Protein AF-Q1H0C3-F1 (afdb_monomer)

Solvent-accessible surface area (backbone atoms only — not comparable to full-atom values): 4943 Å² total; per-residue (Å²): 130,84,69,95,50,96,46,70,65,56,48,51,52,52,51,51,52,62,72,67,36,77,91,73,52,55,44,74,30,80,84,68,79,64,41,73,38,76,64,51,73,69,56,53,50,51,52,53,50,53,50,52,51,53,50,53,50,52,53,50,56,52,59,73,68,50,76,85,76,79,79,74,91,80,86,86,128

Secondary structure (DSSP, 8-state):
---S-SSHHHHHHHHHHHHH-TTT-EEE-TTTTT-EEEPPHHHHHHHHHHHHHHHHHHHHHHHHTS--------S--

Foldseek 3Di:
DPPPDPDPVRVVVVVCVQLVCLVPQFDQDPVVVRDTHRDDPVVSVVSVVVVVVVVVVVVVVVVVPDDDDPPPPPPDD

pLDDT: mean 71.71, std 9.76, range [42.47, 85.25]

Structure (mmCIF, N/CA/C/O backbone):
data_AF-Q1H0C3-F1
#
_entry.id   AF-Q1H0C3-F1
#
loop_
_atom_site.group_PDB
_atom_site.id
_atom_site.type_symbol
_atom_site.label_atom_id
_atom_site.label_alt_id
_atom_site.label_comp_id
_atom_site.label_asym_id
_atom_site.label_entity_id
_atom_site.label_seq_id
_atom_site.pdbx_PDB_ins_code
_atom_site.Cartn_x
_atom_site.Cartn_y
_atom_site.Cartn_z
_atom_site.occupancy
_atom_site.B_iso_or_equiv
_atom_site.auth_seq_id
_atom_site.auth_comp_id
_atom_site.auth_asym_id
_atom_site.auth_atom_id
_atom_site.pdbx_PDB_model_num
ATOM 1 N N . MET A 1 1 ? -7.227 -23.598 4.153 1.00 53.00 1 MET A N 1
ATOM 2 C CA . MET A 1 1 ? -8.142 -22.450 4.323 1.00 53.00 1 MET A CA 1
ATOM 3 C C . MET A 1 1 ? -8.578 -21.967 2.953 1.00 53.00 1 MET A C 1
ATOM 5 O O . MET A 1 1 ? -7.693 -21.733 2.135 1.00 53.00 1 MET A O 1
ATOM 9 N N . PRO A 1 2 ? -9.885 -21.862 2.664 1.00 60.09 2 PRO A N 1
ATOM 10 C CA . PRO A 1 2 ? -10.337 -21.198 1.451 1.00 60.09 2 PRO A CA 1
ATOM 11 C C . PRO A 1 2 ? -9.943 -19.720 1.542 1.00 60.09 2 PRO A C 1
ATOM 13 O O . PRO A 1 2 ? -10.136 -19.077 2.571 1.00 60.09 2 PRO A O 1
ATOM 16 N N . SER A 1 3 ? -9.306 -19.213 0.490 1.00 63.75 3 SER A N 1
ATOM 17 C CA . SER A 1 3 ? -9.012 -17.787 0.351 1.00 63.75 3 SER A CA 1
ATOM 18 C C . SER A 1 3 ? -10.322 -17.001 0.444 1.00 63.75 3 SER A C 1
ATOM 20 O O . SER A 1 3 ? -11.296 -17.376 -0.201 1.00 63.75 3 SER A O 1
ATOM 22 N N . LEU A 1 4 ? -10.336 -15.905 1.210 1.00 74.62 4 LEU A N 1
ATOM 23 C CA . LEU A 1 4 ? -11.467 -14.965 1.265 1.00 74.62 4 LEU A CA 1
ATOM 24 C C . LEU A 1 4 ? -11.754 -14.299 -0.096 1.00 74.62 4 LEU A C 1
ATOM 26 O O . LEU A 1 4 ? -12.823 -13.731 -0.287 1.00 74.62 4 LEU A O 1
ATOM 30 N N . TYR A 1 5 ? -10.814 -14.391 -1.039 1.00 7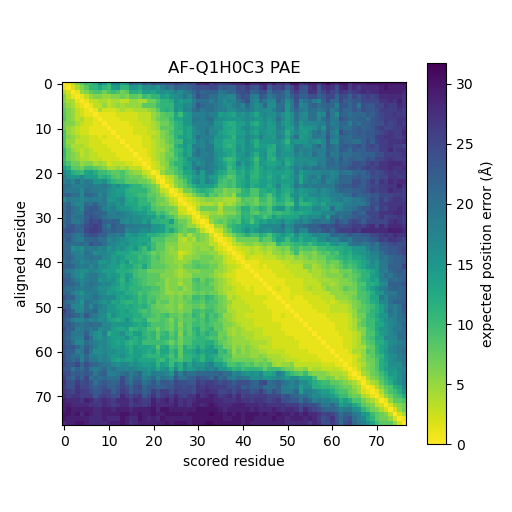4.50 5 TYR A N 1
ATOM 31 C CA . TYR A 1 5 ? -10.894 -13.799 -2.372 1.00 74.50 5 TYR A CA 1
ATOM 32 C C . TYR A 1 5 ? -11.250 -14.836 -3.433 1.00 74.50 5 TYR A C 1
ATOM 34 O O . TYR A 1 5 ? -10.677 -15.934 -3.436 1.00 74.50 5 TYR A O 1
ATOM 42 N N . LYS A 1 6 ? -12.134 -14.452 -4.361 1.00 79.31 6 LYS A N 1
ATOM 43 C CA . LYS A 1 6 ? -12.591 -15.277 -5.490 1.00 79.31 6 LYS A CA 1
ATOM 44 C C . LYS A 1 6 ? -11.558 -15.342 -6.615 1.00 79.31 6 LYS A C 1
ATOM 46 O O . LYS A 1 6 ? -11.517 -16.335 -7.337 1.00 79.31 6 LYS A O 1
ATOM 51 N N . SER A 1 7 ? -10.716 -14.316 -6.761 1.00 84.88 7 SER A N 1
ATOM 52 C CA . SER A 1 7 ? -9.633 -14.278 -7.752 1.00 84.88 7 SER A CA 1
ATOM 53 C C . SER A 1 7 ? -8.340 -13.670 -7.2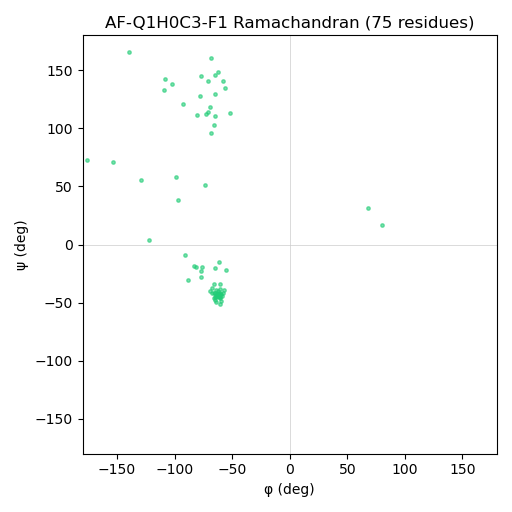03 1.00 84.88 7 SER A C 1
ATOM 55 O O . SER A 1 7 ? -8.304 -13.028 -6.148 1.00 84.88 7 SER A O 1
ATOM 57 N N . ARG A 1 8 ? -7.234 -13.877 -7.932 1.00 79.88 8 ARG A N 1
ATOM 58 C CA . ARG A 1 8 ? -5.936 -13.278 -7.589 1.00 79.88 8 ARG A CA 1
ATOM 59 C C . ARG A 1 8 ? -5.966 -11.763 -7.770 1.00 79.88 8 ARG A C 1
ATOM 61 O O . ARG A 1 8 ? -5.355 -11.074 -6.958 1.00 79.88 8 ARG A O 1
ATOM 68 N N . GLU A 1 9 ? -6.648 -11.261 -8.798 1.00 82.00 9 GLU A N 1
ATOM 69 C CA . GLU A 1 9 ? -6.785 -9.824 -9.046 1.00 82.00 9 GLU A CA 1
ATOM 70 C C . GLU A 1 9 ? -7.512 -9.123 -7.898 1.00 82.00 9 GLU A C 1
ATOM 72 O O . GLU A 1 9 ? -7.051 -8.077 -7.453 1.00 82.00 9 GLU A O 1
ATOM 77 N N . GLU A 1 10 ? -8.586 -9.723 -7.375 1.00 74.81 10 GLU A N 1
ATOM 78 C CA . GLU A 1 10 ? -9.369 -9.172 -6.261 1.00 74.81 10 GLU A CA 1
ATOM 79 C C . GLU A 1 10 ? -8.497 -9.013 -5.008 1.00 74.81 10 GLU A C 1
ATOM 81 O O . GLU A 1 10 ? -8.435 -7.938 -4.418 1.00 74.81 10 GLU A O 1
ATOM 86 N N . ARG A 1 11 ? -7.700 -10.039 -4.683 1.00 75.56 11 ARG A N 1
ATOM 87 C CA . ARG A 1 11 ? -6.722 -9.981 -3.588 1.00 75.56 11 ARG A CA 1
ATOM 88 C C . ARG A 1 11 ? -5.681 -8.881 -3.791 1.00 75.56 11 ARG A C 1
ATOM 90 O O . ARG A 1 11 ? -5.307 -8.206 -2.840 1.00 75.56 11 ARG A O 1
ATOM 97 N N . VAL A 1 12 ? -5.165 -8.724 -5.012 1.00 76.12 12 VAL A N 1
ATOM 98 C CA . VAL A 1 12 ? -4.159 -7.692 -5.310 1.00 76.12 12 VAL A CA 1
ATOM 99 C C . VAL A 1 12 ? -4.772 -6.298 -5.192 1.00 76.12 12 VAL A C 1
ATOM 101 O O . VAL A 1 12 ? -4.141 -5.418 -4.617 1.00 76.12 12 VAL A O 1
ATOM 104 N N . GLN A 1 13 ? -5.996 -6.096 -5.6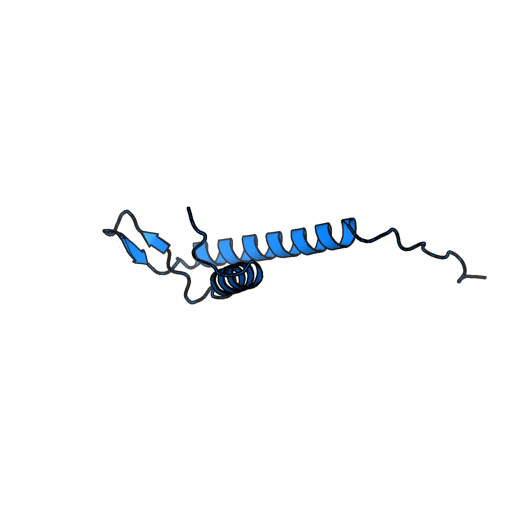80 1.00 73.44 13 GLN A N 1
ATOM 105 C CA . GLN A 1 13 ? -6.697 -4.818 -5.557 1.00 73.44 13 GLN A CA 1
ATOM 106 C C . GLN A 1 13 ? -6.964 -4.444 -4.102 1.00 73.44 13 GLN A C 1
ATOM 108 O O . GLN A 1 13 ? -6.749 -3.291 -3.736 1.00 73.44 13 GLN A O 1
ATOM 113 N N . ASP A 1 14 ? -7.386 -5.400 -3.276 1.00 71.44 14 ASP A N 1
ATOM 114 C CA . ASP A 1 14 ? -7.710 -5.134 -1.874 1.00 71.44 14 ASP A CA 1
ATOM 115 C C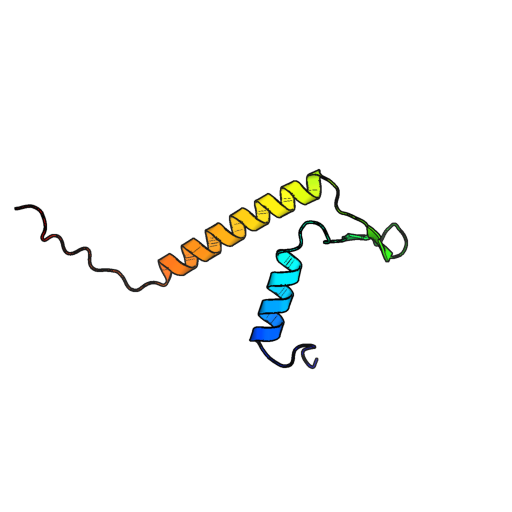 . ASP A 1 14 ? -6.455 -4.813 -1.053 1.00 71.44 14 ASP A C 1
ATOM 117 O O . ASP A 1 14 ? -6.424 -3.850 -0.289 1.00 71.44 14 ASP A O 1
ATOM 121 N N . VAL A 1 15 ? -5.360 -5.532 -1.320 1.00 65.81 15 VAL A N 1
ATOM 122 C CA . VAL A 1 15 ? -4.032 -5.229 -0.775 1.00 65.81 15 VAL A CA 1
ATOM 123 C C . VAL A 1 15 ? -3.579 -3.829 -1.196 1.00 65.81 15 VAL A C 1
ATOM 125 O O . VAL A 1 15 ? -3.175 -3.031 -0.354 1.00 65.81 15 VAL A O 1
ATOM 128 N N . VAL A 1 16 ? -3.687 -3.489 -2.483 1.00 69.69 16 VAL A N 1
ATOM 129 C CA . VAL A 1 16 ? -3.325 -2.153 -2.977 1.00 69.69 16 VAL A CA 1
ATOM 130 C C . VAL A 1 16 ? -4.182 -1.073 -2.315 1.00 69.69 16 VAL A C 1
ATOM 132 O O . VAL A 1 16 ? -3.636 -0.054 -1.905 1.00 69.69 16 VAL A O 1
ATOM 135 N N . LYS A 1 17 ? -5.492 -1.291 -2.150 1.00 68.88 17 LYS A N 1
ATOM 136 C CA . LYS A 1 17 ? -6.392 -0.369 -1.438 1.00 68.88 17 LYS A CA 1
ATOM 137 C C . LYS A 1 17 ? -5.980 -0.172 0.017 1.00 68.88 17 LYS A C 1
ATOM 139 O O . LYS A 1 17 ? -5.924 0.969 0.467 1.00 68.88 17 LYS A O 1
ATOM 144 N N . ALA A 1 18 ? -5.677 -1.257 0.727 1.00 63.53 18 ALA A N 1
ATOM 145 C CA . ALA A 1 18 ? -5.248 -1.210 2.120 1.00 63.53 18 ALA A CA 1
ATOM 146 C C . ALA A 1 18 ? -3.940 -0.418 2.284 1.00 63.53 18 ALA A C 1
ATOM 148 O O . ALA A 1 18 ? -3.845 0.428 3.167 1.00 63.53 18 ALA A O 1
ATOM 149 N N . TYR A 1 19 ? -2.969 -0.621 1.387 1.00 58.66 19 TYR A N 1
ATOM 150 C CA . TYR A 1 19 ? -1.693 0.104 1.409 1.00 58.66 19 TYR A CA 1
ATOM 151 C C . TYR A 1 19 ? -1.776 1.540 0.868 1.00 58.66 19 TYR A C 1
ATOM 153 O O . TYR A 1 19 ? -0.925 2.366 1.187 1.00 58.66 19 TYR A O 1
ATOM 161 N N . MET A 1 20 ? -2.774 1.863 0.042 1.00 64.06 20 MET A N 1
ATOM 162 C CA . MET A 1 20 ? -2.949 3.206 -0.525 1.00 64.06 20 MET A CA 1
ATOM 163 C C . MET A 1 20 ? -3.642 4.180 0.432 1.00 64.06 20 MET A C 1
ATOM 165 O O . MET A 1 20 ? -3.536 5.389 0.233 1.00 64.06 20 MET A O 1
ATOM 169 N N . ASN A 1 21 ? -4.344 3.688 1.455 1.00 64.94 21 ASN A N 1
ATOM 170 C CA . ASN A 1 21 ? -5.196 4.512 2.307 1.00 64.94 21 ASN A CA 1
ATOM 171 C C . ASN A 1 21 ? -4.511 4.905 3.628 1.00 64.94 21 ASN A C 1
ATOM 173 O O . ASN A 1 21 ? -5.029 4.637 4.707 1.00 64.94 21 ASN A O 1
ATOM 177 N N . GLU A 1 22 ? -3.357 5.575 3.543 1.00 58.38 22 GLU A N 1
ATOM 178 C CA . GLU A 1 22 ? -2.545 6.027 4.696 1.00 58.38 22 GLU A CA 1
ATOM 179 C C . GLU A 1 22 ? -3.311 6.897 5.711 1.00 58.38 22 GLU A C 1
ATOM 181 O O . GLU A 1 22 ? -2.899 7.029 6.861 1.00 58.38 22 GLU A O 1
ATOM 186 N N . ASN A 1 23 ? -4.417 7.519 5.293 1.00 56.25 23 ASN A N 1
ATOM 187 C CA . ASN A 1 23 ? -5.250 8.353 6.162 1.00 56.25 23 ASN A CA 1
ATOM 188 C C . ASN A 1 23 ? -6.254 7.552 7.005 1.00 56.25 23 ASN A C 1
ATOM 190 O O . ASN A 1 23 ? -6.773 8.086 7.978 1.00 56.25 23 ASN A O 1
ATOM 194 N N . ASN A 1 24 ? -6.541 6.303 6.627 1.00 57.41 24 ASN A N 1
ATOM 195 C CA . ASN A 1 24 ? -7.571 5.466 7.248 1.00 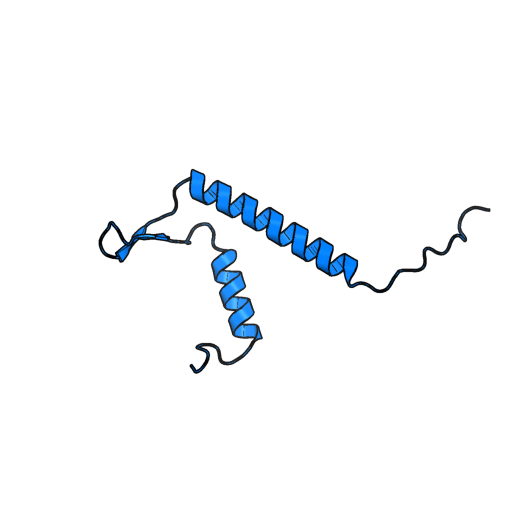57.41 24 ASN A CA 1
ATOM 196 C C . ASN A 1 24 ? -7.010 4.145 7.796 1.00 57.41 24 ASN A C 1
ATOM 198 O O . ASN A 1 24 ? -7.771 3.299 8.265 1.00 57.41 24 ASN A O 1
ATOM 202 N N . THR A 1 25 ? -5.692 3.944 7.727 1.00 60.94 25 THR A N 1
ATOM 203 C CA . THR A 1 25 ? -5.030 2.816 8.374 1.00 60.94 25 THR A CA 1
ATOM 204 C C . THR A 1 25 ? -5.083 3.014 9.885 1.00 60.94 25 THR A C 1
ATOM 206 O O . THR A 1 25 ? -4.587 3.996 10.436 1.00 60.94 25 THR A O 1
ATOM 209 N N . VAL A 1 26 ? -5.747 2.080 10.555 1.00 65.31 26 VAL A N 1
ATOM 210 C CA . VAL A 1 26 ? -5.868 2.023 12.010 1.00 65.31 26 VAL A CA 1
ATOM 211 C C . VAL A 1 26 ? -5.041 0.851 12.520 1.00 65.31 26 VAL A C 1
ATOM 213 O O . VAL A 1 26 ? -5.148 -0.271 12.021 1.00 65.31 26 VAL A O 1
ATOM 216 N N . ARG A 1 27 ? -4.239 1.096 13.553 1.00 69.12 27 ARG A N 1
ATOM 217 C CA . ARG A 1 27 ? -3.489 0.074 14.277 1.00 69.12 27 ARG A CA 1
ATOM 218 C C . ARG A 1 27 ? -4.422 -0.660 15.229 1.00 69.12 27 ARG A C 1
ATOM 220 O O . ARG A 1 27 ? -5.062 -0.042 16.075 1.00 69.12 27 ARG A O 1
ATOM 227 N N . HIS A 1 28 ? -4.443 -1.985 15.157 1.00 64.94 28 HIS A N 1
ATOM 228 C CA . HIS A 1 28 ? -5.104 -2.792 16.177 1.00 64.94 28 HIS A CA 1
ATOM 229 C C . HIS A 1 28 ? -4.262 -2.782 17.458 1.00 64.94 28 HIS A C 1
ATOM 231 O O . HIS A 1 28 ? -3.148 -3.311 17.482 1.00 64.94 28 HIS A O 1
ATOM 237 N N . SER A 1 29 ? -4.769 -2.165 18.524 1.00 57.41 29 SER A N 1
ATOM 238 C CA . SER A 1 29 ? -4.067 -2.128 19.801 1.00 57.41 29 SER A CA 1
ATOM 239 C C . SER A 1 29 ? -4.481 -3.280 20.703 1.00 57.41 29 SER A C 1
ATOM 241 O O . SER A 1 29 ?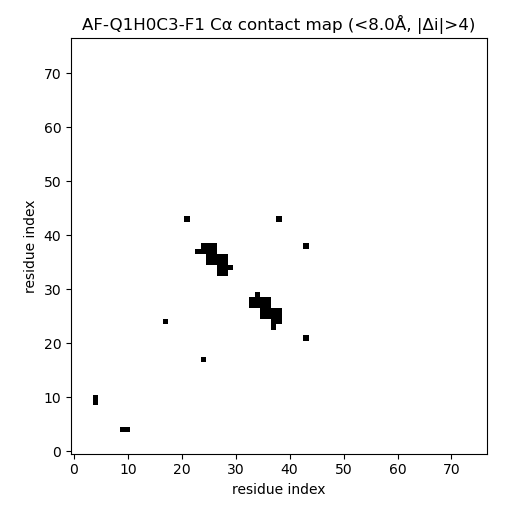 -5.634 -3.401 21.109 1.00 57.41 29 SER A O 1
ATOM 243 N N . LEU A 1 30 ? -3.498 -4.091 21.083 1.00 64.62 30 LEU A N 1
ATOM 244 C CA . LEU A 1 30 ? -3.671 -5.156 22.070 1.00 64.62 30 LEU A CA 1
ATOM 245 C C . LEU A 1 30 ? -3.724 -4.621 23.510 1.00 64.62 30 LEU A C 1
ATOM 247 O O . LEU A 1 30 ? -4.222 -5.307 24.395 1.00 64.62 30 LEU A O 1
ATOM 251 N N . THR A 1 31 ? -3.234 -3.401 23.750 1.00 72.56 31 THR A N 1
ATOM 252 C CA . THR A 1 31 ? -3.173 -2.792 25.087 1.00 72.56 31 THR A CA 1
ATOM 253 C C . THR A 1 31 ? -4.442 -2.025 25.449 1.00 72.56 31 THR A C 1
ATOM 255 O O . THR A 1 31 ? -4.823 -2.006 26.614 1.00 72.56 31 THR A O 1
ATOM 258 N N . PHE A 1 32 ? -5.145 -1.456 24.467 1.00 70.56 32 PHE A N 1
ATOM 259 C CA . PHE A 1 32 ? -6.414 -0.741 24.668 1.00 70.56 32 PHE A CA 1
ATOM 260 C C . PHE A 1 32 ? -7.640 -1.629 24.395 1.00 70.56 32 PHE A C 1
ATOM 262 O O . PHE A 1 32 ? -8.624 -1.192 23.805 1.00 70.56 32 PHE A O 1
ATOM 269 N N . GLY A 1 33 ? -7.577 -2.903 24.792 1.00 65.75 33 GLY A N 1
ATOM 270 C CA . GLY A 1 33 ? -8.720 -3.818 24.699 1.00 65.75 33 GLY A CA 1
ATOM 271 C C . GLY A 1 33 ? -9.146 -4.185 23.272 1.00 65.75 33 GLY A C 1
ATOM 272 O O . GLY A 1 33 ? -10.328 -4.410 23.038 1.00 65.75 33 GLY A O 1
ATOM 273 N N . GLY A 1 34 ? -8.216 -4.235 22.312 1.00 61.75 34 GLY A N 1
ATOM 274 C CA . GLY A 1 34 ? -8.521 -4.613 20.924 1.00 61.75 34 GLY A CA 1
ATOM 275 C C . GLY A 1 34 ? -9.118 -3.485 20.081 1.00 61.75 34 GLY A C 1
ATOM 276 O O . GLY A 1 34 ? -9.713 -3.739 19.037 1.00 61.75 34 GLY A O 1
ATOM 277 N N . GLN A 1 35 ? -8.998 -2.232 20.525 1.00 66.31 35 GLN A N 1
ATOM 278 C CA . GLN A 1 35 ? -9.492 -1.086 19.768 1.00 66.31 35 GLN A CA 1
ATOM 279 C C . GLN A 1 35 ? -8.561 -0.719 18.606 1.00 66.31 35 GLN A C 1
ATOM 281 O O . GLN A 1 35 ? -7.332 -0.809 18.692 1.00 66.31 35 GLN A O 1
ATOM 286 N N . PHE A 1 36 ? -9.174 -0.269 17.515 1.00 71.19 36 PHE A N 1
ATOM 287 C CA . PHE A 1 36 ? -8.497 0.298 16.357 1.00 71.19 36 PHE A CA 1
ATOM 288 C C . PHE A 1 36 ? -8.137 1.759 16.646 1.00 71.19 36 PHE A C 1
ATOM 290 O O . PHE A 1 36 ? -9.020 2.604 16.781 1.00 71.19 36 PHE A O 1
ATOM 297 N N . LEU A 1 37 ? -6.842 2.049 16.769 1.00 72.75 37 LEU A N 1
ATOM 298 C CA . LEU A 1 37 ? -6.307 3.378 17.068 1.00 72.75 37 LEU A CA 1
ATOM 299 C C . LEU A 1 37 ? -5.633 3.982 15.835 1.00 72.75 37 LEU A C 1
ATOM 301 O O . LEU A 1 37 ? -4.971 3.253 15.093 1.00 72.75 37 LEU A O 1
ATOM 305 N N . PRO A 1 38 ? -5.764 5.296 15.600 1.00 74.88 38 PRO A N 1
ATOM 306 C CA . PRO A 1 38 ? -5.037 5.951 14.522 1.00 74.88 38 PRO A CA 1
ATOM 307 C C . PRO A 1 38 ? -3.524 5.856 14.761 1.00 74.88 38 PRO A C 1
ATOM 309 O O . PRO A 1 38 ? -3.063 5.835 15.906 1.00 74.88 38 PRO A O 1
ATOM 312 N N . HIS A 1 39 ? -2.756 5.797 13.675 1.00 76.88 39 HIS A N 1
ATOM 313 C CA . HIS A 1 39 ? -1.297 5.842 13.747 1.00 76.88 39 HIS A CA 1
ATOM 314 C C . HIS A 1 39 ? -0.800 7.190 14.271 1.00 76.88 39 HIS A C 1
ATOM 316 O O . HIS A 1 39 ? -1.379 8.237 13.963 1.00 76.88 39 HIS A O 1
ATOM 322 N N . SER A 1 40 ? 0.300 7.168 15.027 1.00 83.06 40 SER A N 1
ATOM 323 C CA . SER A 1 40 ? 0.997 8.402 15.404 1.00 83.06 40 SER A CA 1
ATOM 324 C C . SER A 1 40 ? 1.649 9.054 14.178 1.00 83.06 40 SER A C 1
ATOM 326 O O . SER A 1 40 ? 1.888 8.394 13.164 1.00 83.06 40 SER A O 1
ATOM 328 N N . GLU A 1 41 ? 1.971 10.348 14.248 1.00 81.62 41 GLU A N 1
ATOM 329 C CA . GLU A 1 41 ? 2.657 11.034 13.139 1.00 81.62 41 GLU A CA 1
ATOM 330 C C . GLU A 1 41 ? 3.985 10.362 12.773 1.00 81.62 41 GLU A C 1
ATOM 332 O O . GLU A 1 41 ? 4.276 10.169 11.593 1.00 81.62 41 GLU A O 1
ATOM 337 N N . GLN A 1 42 ? 4.733 9.908 13.780 1.00 83.69 42 GLN A N 1
ATOM 338 C CA . GLN A 1 42 ? 5.994 9.200 13.585 1.00 83.69 42 GLN A CA 1
ATOM 339 C C . GLN A 1 42 ? 5.801 7.847 12.881 1.00 83.69 42 GLN A C 1
ATOM 341 O O . GLN A 1 42 ? 6.563 7.504 11.980 1.00 83.69 42 GLN A O 1
ATOM 346 N N . GLU A 1 43 ? 4.762 7.085 13.242 1.00 79.31 43 GLU A N 1
ATOM 347 C CA . GLU A 1 43 ? 4.427 5.830 12.553 1.00 79.31 43 GLU A CA 1
ATOM 348 C C . GLU A 1 43 ? 4.029 6.088 11.095 1.00 79.31 43 GLU A C 1
ATOM 350 O O . GLU A 1 43 ? 4.436 5.356 10.196 1.00 79.31 43 GLU A O 1
ATOM 355 N N . ARG A 1 44 ? 3.284 7.167 10.832 1.00 80.62 44 ARG A N 1
ATOM 356 C CA . ARG A 1 44 ? 2.904 7.559 9.468 1.00 80.62 44 ARG A CA 1
ATOM 357 C C . ARG A 1 44 ? 4.101 7.983 8.616 1.00 80.62 44 ARG A C 1
ATOM 359 O O . ARG A 1 44 ? 4.088 7.769 7.405 1.00 80.62 44 ARG A O 1
ATOM 366 N N . GLU A 1 45 ? 5.115 8.610 9.205 1.00 83.12 45 GLU A N 1
ATOM 367 C CA . GLU A 1 45 ? 6.374 8.914 8.514 1.00 83.12 45 GLU A CA 1
ATOM 368 C C . GLU A 1 45 ? 7.146 7.648 8.151 1.00 83.12 45 GLU A C 1
ATOM 370 O O . GLU A 1 45 ? 7.532 7.494 6.993 1.00 83.12 45 GLU A O 1
ATOM 375 N N . GLN A 1 46 ? 7.268 6.706 9.087 1.00 81.81 46 GLN A N 1
ATOM 376 C CA . GLN A 1 46 ? 7.916 5.415 8.833 1.00 81.81 46 GLN A CA 1
ATOM 377 C C . GLN A 1 46 ? 7.196 4.627 7.732 1.00 81.81 46 GLN A C 1
ATOM 379 O O . GLN A 1 46 ? 7.835 4.138 6.804 1.00 81.81 46 GLN A O 1
ATOM 384 N N . MET A 1 47 ? 5.859 4.585 7.755 1.00 78.38 47 MET A N 1
ATOM 385 C CA . MET A 1 47 ? 5.071 3.930 6.704 1.00 78.38 47 MET A CA 1
ATOM 386 C C . MET A 1 47 ? 5.298 4.552 5.317 1.00 78.38 47 MET A C 1
ATOM 388 O O . MET A 1 47 ? 5.364 3.828 4.321 1.00 78.38 47 MET A O 1
ATOM 392 N N . ARG A 1 48 ? 5.438 5.884 5.228 1.00 82.00 48 ARG A N 1
ATOM 393 C CA . ARG A 1 48 ? 5.756 6.568 3.960 1.00 82.00 48 ARG A CA 1
ATOM 394 C C . ARG A 1 48 ? 7.146 6.199 3.454 1.00 82.00 48 ARG A C 1
ATOM 396 O O . ARG A 1 48 ? 7.312 5.968 2.255 1.00 82.00 48 ARG A O 1
ATOM 403 N N . GLU A 1 49 ? 8.125 6.130 4.348 1.00 82.06 49 GLU A N 1
ATOM 404 C CA . GLU A 1 49 ? 9.488 5.733 4.003 1.00 82.06 49 GLU A CA 1
ATOM 405 C C . GLU A 1 49 ? 9.541 4.276 3.515 1.00 82.06 49 GLU A C 1
ATOM 407 O O . GLU A 1 49 ? 10.044 4.006 2.422 1.00 82.06 49 GLU A O 1
ATOM 412 N N . GLU A 1 50 ? 8.937 3.341 4.251 1.00 81.69 50 GLU A N 1
ATOM 413 C CA . GLU A 1 50 ? 8.844 1.929 3.857 1.00 81.69 50 GLU A CA 1
ATOM 414 C C . GLU A 1 50 ? 8.153 1.755 2.499 1.00 81.69 50 GLU A C 1
ATOM 416 O O . GLU A 1 50 ? 8.615 0.992 1.642 1.00 81.69 50 GLU A O 1
ATOM 421 N N . ARG A 1 51 ? 7.074 2.509 2.256 1.00 79.62 51 ARG A N 1
ATOM 422 C CA . ARG A 1 51 ? 6.375 2.525 0.968 1.00 79.62 51 ARG A CA 1
ATOM 423 C C . ARG A 1 51 ? 7.282 3.004 -0.165 1.00 79.62 51 ARG A C 1
ATOM 425 O O . ARG A 1 51 ? 7.273 2.401 -1.243 1.00 79.62 51 ARG A O 1
ATOM 432 N N . ALA A 1 52 ? 8.056 4.065 0.054 1.00 80.50 52 ALA A N 1
ATOM 433 C CA . ALA A 1 52 ? 8.994 4.581 -0.939 1.00 80.50 52 ALA A CA 1
ATOM 434 C C . ALA A 1 52 ? 10.063 3.534 -1.292 1.00 80.50 52 ALA A C 1
ATOM 436 O O . ALA A 1 52 ? 10.312 3.277 -2.474 1.00 80.50 52 ALA A O 1
ATOM 437 N N . TRP A 1 53 ? 10.621 2.858 -0.286 1.00 84.06 53 TRP A N 1
ATOM 438 C CA . TRP A 1 53 ? 11.585 1.775 -0.481 1.00 84.06 53 TRP A CA 1
ATOM 439 C C . TRP A 1 53 ? 10.995 0.579 -1.232 1.00 84.06 53 TRP A C 1
ATOM 441 O O . TRP A 1 53 ? 11.621 0.068 -2.165 1.00 84.06 53 TRP A O 1
ATOM 451 N N . ALA A 1 54 ? 9.778 0.153 -0.888 1.00 80.94 54 ALA A N 1
ATOM 452 C CA . ALA A 1 54 ? 9.099 -0.948 -1.568 1.00 80.94 54 ALA A CA 1
ATOM 453 C C . ALA A 1 54 ? 8.843 -0.638 -3.054 1.00 80.94 54 ALA A C 1
ATOM 455 O O . ALA A 1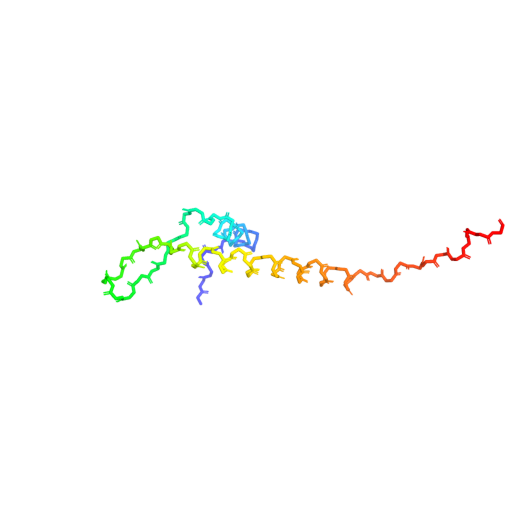 54 ? 9.070 -1.489 -3.919 1.00 80.94 54 ALA A O 1
ATOM 456 N N . LEU A 1 55 ? 8.424 0.593 -3.371 1.00 82.00 55 LEU A N 1
ATOM 457 C CA . LEU A 1 55 ? 8.228 1.046 -4.751 1.00 82.00 55 LEU A CA 1
ATOM 458 C C . LEU A 1 55 ? 9.543 1.099 -5.531 1.00 82.00 55 LEU A C 1
ATOM 460 O O . LEU A 1 55 ? 9.601 0.609 -6.662 1.00 82.00 55 LEU A O 1
ATOM 464 N N . ALA A 1 56 ? 10.602 1.641 -4.925 1.00 85.25 56 ALA A N 1
ATOM 465 C CA . ALA A 1 56 ? 11.929 1.665 -5.527 1.00 85.25 56 ALA A CA 1
ATOM 466 C C . ALA A 1 56 ? 12.416 0.243 -5.833 1.00 85.25 56 ALA A C 1
ATOM 468 O O . ALA A 1 56 ? 12.884 -0.033 -6.940 1.00 85.25 56 ALA A O 1
ATOM 469 N N . ARG A 1 57 ? 12.228 -0.695 -4.896 1.00 82.06 57 ARG A N 1
ATOM 470 C CA . ARG A 1 57 ? 12.616 -2.091 -5.102 1.00 82.06 57 ARG A CA 1
ATOM 471 C C . ARG A 1 57 ? 11.828 -2.754 -6.228 1.00 82.06 57 ARG A C 1
ATOM 473 O O . ARG A 1 57 ? 12.426 -3.428 -7.060 1.00 82.06 57 ARG A O 1
ATOM 480 N N . LEU A 1 58 ? 10.518 -2.527 -6.294 1.00 78.12 58 LEU A N 1
ATOM 481 C CA . LEU A 1 58 ?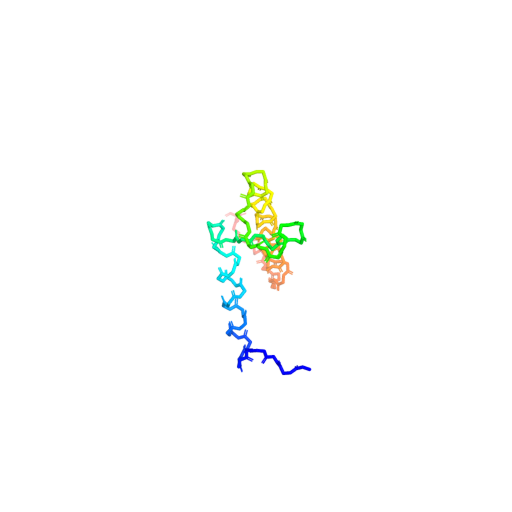 9.667 -3.064 -7.356 1.00 78.12 58 LEU A CA 1
ATOM 482 C C . LEU A 1 58 ? 10.084 -2.531 -8.734 1.00 78.12 58 LEU A C 1
ATOM 484 O O . LEU A 1 58 ? 10.116 -3.288 -9.705 1.00 78.12 58 LEU A O 1
ATOM 488 N N . ALA A 1 59 ? 10.443 -1.248 -8.819 1.00 83.62 59 ALA A N 1
ATOM 489 C CA . ALA A 1 59 ? 10.958 -0.644 -10.044 1.00 83.62 59 ALA A CA 1
ATOM 490 C C . ALA A 1 59 ? 12.295 -1.270 -10.473 1.00 83.62 59 ALA A C 1
ATOM 492 O O . ALA A 1 59 ? 12.445 -1.637 -11.640 1.00 83.62 59 ALA A O 1
ATOM 493 N N . ILE A 1 60 ? 13.229 -1.458 -9.535 1.00 81.75 60 ILE A N 1
ATOM 494 C CA . ILE A 1 60 ? 14.512 -2.128 -9.794 1.00 81.75 60 ILE A CA 1
ATOM 495 C C . ILE A 1 60 ? 14.278 -3.562 -10.270 1.00 81.75 60 ILE A C 1
ATOM 497 O O . ILE A 1 60 ? 14.773 -3.937 -11.328 1.00 81.75 60 ILE A O 1
ATOM 501 N N . ASP A 1 61 ? 13.479 -4.350 -9.552 1.00 80.25 61 ASP A N 1
ATOM 502 C CA . ASP A 1 61 ? 13.189 -5.740 -9.918 1.00 80.25 61 ASP A CA 1
ATOM 503 C C . ASP A 1 61 ? 12.517 -5.835 -11.297 1.00 80.25 61 ASP A C 1
ATOM 505 O O . ASP A 1 61 ? 12.763 -6.780 -12.049 1.00 80.25 61 ASP A O 1
ATOM 509 N N . LYS A 1 62 ? 11.684 -4.851 -11.661 1.00 81.19 62 LYS A N 1
ATOM 510 C CA . LYS A 1 62 ? 11.100 -4.759 -13.002 1.00 81.19 62 LYS A CA 1
ATOM 511 C C . LYS A 1 62 ? 12.178 -4.524 -14.056 1.00 81.19 62 LYS A C 1
ATOM 513 O O . LYS A 1 62 ? 12.180 -5.240 -15.050 1.00 81.19 62 LYS A O 1
ATOM 518 N N . ILE A 1 63 ? 13.084 -3.570 -13.839 1.00 82.62 63 ILE A N 1
ATOM 519 C CA . ILE A 1 63 ? 14.191 -3.271 -14.762 1.00 82.62 63 ILE A CA 1
ATOM 520 C C . ILE A 1 63 ? 15.110 -4.487 -14.916 1.00 82.62 63 ILE A C 1
ATOM 522 O O . ILE A 1 63 ? 15.429 -4.870 -16.035 1.00 82.62 63 ILE A O 1
ATOM 526 N N . MET A 1 64 ? 15.470 -5.139 -13.810 1.00 78.44 64 MET A N 1
ATOM 527 C CA . MET A 1 64 ? 16.360 -6.306 -13.802 1.00 78.44 64 MET A CA 1
ATOM 528 C C . MET A 1 64 ? 15.769 -7.531 -14.513 1.00 78.44 64 MET A C 1
ATOM 530 O O . MET A 1 64 ? 16.510 -8.428 -14.904 1.00 78.44 64 MET A O 1
ATOM 534 N N . ARG A 1 65 ? 14.443 -7.591 -14.683 1.00 80.12 65 ARG A N 1
ATOM 535 C CA . ARG A 1 65 ? 13.751 -8.653 -15.431 1.00 80.12 65 ARG A CA 1
ATOM 536 C C . ARG A 1 65 ? 13.562 -8.336 -16.914 1.00 80.12 65 ARG A C 1
ATOM 538 O O . ARG A 1 65 ? 13.097 -9.209 -17.646 1.00 80.12 65 ARG A O 1
ATOM 545 N N . LEU A 1 66 ? 13.853 -7.114 -17.364 1.00 70.44 66 LEU A N 1
ATOM 546 C CA . LEU A 1 66 ? 13.735 -6.771 -18.779 1.00 70.44 66 LEU A CA 1
ATOM 547 C C . LEU A 1 66 ? 14.850 -7.463 -19.577 1.00 70.44 66 LEU A C 1
ATOM 549 O O . LEU A 1 66 ? 15.986 -7.532 -19.105 1.00 70.44 66 LEU A O 1
ATOM 553 N N . PRO A 1 67 ? 14.554 -7.971 -20.789 1.00 72.12 67 PRO A N 1
ATOM 554 C CA . PRO A 1 67 ? 15.595 -8.483 -21.668 1.00 72.12 67 PRO A CA 1
ATOM 555 C C . PRO A 1 67 ? 16.604 -7.367 -21.950 1.00 72.12 67 PRO A C 1
ATOM 557 O O . PRO A 1 67 ? 16.215 -6.209 -22.123 1.00 72.12 67 PRO A O 1
ATOM 560 N N . HIS A 1 68 ? 17.895 -7.711 -21.983 1.00 69.31 68 HIS A N 1
ATOM 561 C CA . HIS A 1 68 ? 18.955 -6.754 -22.287 1.00 69.31 68 HIS A CA 1
ATOM 562 C C . HIS A 1 68 ? 18.631 -6.027 -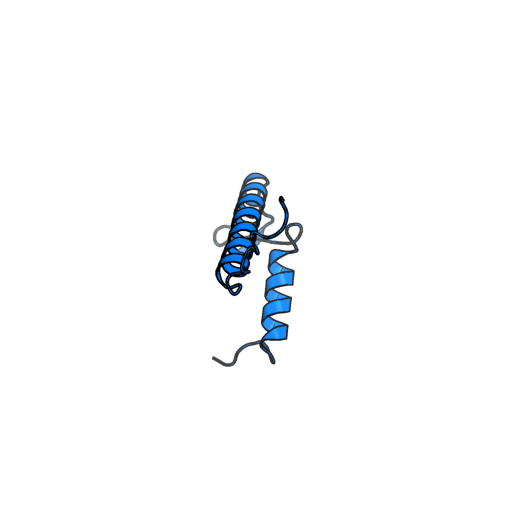23.594 1.00 69.31 68 HIS A C 1
ATOM 564 O O . HIS A 1 68 ? 18.624 -6.636 -24.662 1.00 69.31 68 HIS A O 1
ATOM 570 N N . ILE A 1 69 ? 18.359 -4.725 -23.503 1.00 67.31 69 ILE A N 1
ATOM 571 C CA . ILE A 1 69 ? 18.205 -3.868 -24.674 1.00 67.31 69 ILE A CA 1
ATOM 572 C C . ILE A 1 69 ? 19.610 -3.725 -25.269 1.00 67.31 69 ILE A C 1
ATOM 574 O O . ILE A 1 69 ? 20.483 -3.169 -24.594 1.00 67.31 69 ILE A O 1
ATOM 578 N N . PRO A 1 70 ? 19.883 -4.237 -26.484 1.00 63.62 70 PRO A N 1
ATOM 579 C CA . PRO A 1 70 ? 21.172 -4.019 -27.113 1.00 63.62 70 PRO A CA 1
ATOM 580 C C . PRO A 1 70 ? 21.302 -2.521 -27.389 1.00 63.62 70 PRO A C 1
ATOM 582 O O . PRO A 1 70 ? 20.585 -1.959 -28.215 1.00 63.62 70 PRO A O 1
ATOM 585 N N . ILE A 1 71 ? 22.203 -1.857 -26.664 1.00 66.81 71 ILE A N 1
ATOM 586 C CA . ILE A 1 71 ? 22.579 -0.474 -26.946 1.00 66.81 71 ILE A CA 1
ATOM 587 C C . ILE A 1 71 ? 23.326 -0.514 -28.279 1.00 66.81 71 ILE A C 1
ATOM 589 O O . ILE A 1 71 ? 24.512 -0.844 -28.328 1.00 66.81 71 ILE A O 1
ATOM 593 N N . ASN A 1 72 ? 22.608 -0.252 -29.371 1.00 61.97 72 ASN A N 1
ATOM 594 C CA . ASN A 1 72 ? 23.190 -0.211 -30.700 1.00 61.97 72 ASN A CA 1
ATOM 595 C C . ASN A 1 72 ? 24.161 0.979 -30.750 1.00 61.97 72 ASN A C 1
ATOM 597 O O . ASN A 1 72 ? 23.738 2.133 -30.816 1.00 61.97 72 ASN A O 1
ATOM 601 N N . ARG A 1 73 ? 25.470 0.709 -30.662 1.00 59.22 73 ARG A N 1
ATOM 602 C CA . ARG A 1 73 ? 26.551 1.707 -30.756 1.00 59.22 73 ARG A CA 1
ATOM 603 C C . ARG A 1 73 ? 26.738 2.180 -32.205 1.00 59.22 73 ARG A C 1
ATOM 605 O O . ARG A 1 73 ? 27.838 2.137 -32.739 1.00 59.22 73 ARG A O 1
ATOM 612 N N . MET A 1 74 ? 25.656 2.595 -32.854 1.00 57.09 74 MET A N 1
ATOM 613 C CA . MET A 1 74 ? 25.658 3.108 -34.224 1.00 57.09 74 MET A CA 1
ATOM 614 C C . MET A 1 74 ? 24.923 4.448 -34.293 1.00 57.09 74 MET A C 1
ATOM 616 O O . MET A 1 74 ? 23.970 4.608 -35.039 1.00 57.09 74 MET A O 1
ATOM 620 N N . SER A 1 75 ? 25.355 5.411 -33.483 1.00 55.91 75 SER A N 1
ATOM 621 C CA . SER A 1 75 ? 25.024 6.830 -33.663 1.00 55.91 75 SER A CA 1
ATOM 622 C C . SER A 1 75 ? 26.140 7.670 -33.050 1.00 55.91 75 SER A C 1
ATOM 624 O O . SER A 1 75 ? 25.984 8.225 -31.970 1.00 55.91 75 SER A O 1
ATOM 626 N N . ALA A 1 76 ? 27.299 7.669 -33.709 1.00 51.69 76 ALA A N 1
ATOM 627 C CA . ALA A 1 76 ? 28.310 8.729 -33.660 1.00 51.69 76 ALA A CA 1
ATOM 628 C C . ALA A 1 76 ? 29.435 8.371 -34.650 1.00 51.69 76 ALA A C 1
ATOM 630 O O . ALA A 1 76 ? 30.510 7.925 -34.252 1.00 51.69 76 ALA A O 1
ATOM 631 N N . MET A 1 77 ? 29.142 8.498 -35.944 1.00 42.47 77 MET A N 1
ATOM 632 C CA . MET A 1 77 ? 30.131 8.837 -36.971 1.00 42.47 77 MET A CA 1
ATOM 633 C C . MET A 1 77 ? 29.717 10.179 -37.553 1.00 42.47 77 MET A C 1
ATOM 635 O O . MET A 1 77 ? 28.487 10.360 -37.715 1.00 42.47 77 MET A O 1
#

Sequence (77 aa):
MPSLYKSREERVQDVVKAYMNENNTVRHSLTFGGQFLPHSEQEREQMREERAWALARLAIDKIMRLPHIPINRMSAM

Radius of gyration: 20.35 Å; Cα contacts (8 Å, |Δi|>4): 25; chains: 1; bounding box: 43×34×62 Å

Mean predicted aligned error: 13.94 Å

Organism: Methylobacillus flagellatus (strain ATCC 51484 / DSM 6875 / VKM B-1610 / KT) (NCBI:txid265072)